Protein AF-A0A3U0H0Z4-F1 (afdb_monomer_lite)

Sequence (137 aa):
MKGHNSGLRTKLEYIYSCCQKDISKQAAYFRFTRVMEVLKNEGWKGYLLTSAKWKALRRESFGARENFIFMNEADVKVSFNSNGRLIRALELRVSGDIKMAESVFENYYLPVRTEFQDGGRYYFYLFPEQESVSGQG

pLDDT: mean 85.37, std 15.36, range [36.62, 97.94]

Secondary structure (DSSP, 8-state):
---THHHHHHHHHHHHHHT-S-GGGS-HHHHHHHHHHHHHHTT-EEEEE-HHHHHHHTT----SSS-EEEEEHHHHHHHB-TTS-B-S-EEEEEES-HHHHHHHHHHTT--EEEEEETTTEEEEEE-PPP-------

Structure (mmCIF, N/CA/C/O backbone):
data_AF-A0A3U0H0Z4-F1
#
_entry.id   AF-A0A3U0H0Z4-F1
#
loop_
_atom_site.group_PDB
_atom_site.id
_atom_site.type_symbol
_atom_site.label_atom_id
_atom_site.label_alt_id
_atom_site.label_comp_id
_atom_site.label_asym_id
_atom_site.label_entity_id
_atom_site.label_seq_id
_atom_site.pdbx_PDB_ins_code
_atom_site.Cartn_x
_atom_site.Cartn_y
_atom_site.Cartn_z
_atom_site.occupancy
_atom_site.B_iso_or_equiv
_atom_site.auth_seq_id
_atom_site.auth_comp_id
_atom_site.auth_asym_id
_atom_site.auth_atom_id
_atom_site.pdbx_PDB_model_num
ATOM 1 N N . MET A 1 1 ? 31.300 -0.687 -3.481 1.00 36.62 1 MET A N 1
ATOM 2 C CA . MET A 1 1 ? 30.888 -1.361 -2.229 1.00 36.62 1 MET A CA 1
ATOM 3 C C . MET A 1 1 ? 29.443 -0.968 -1.927 1.00 36.62 1 MET A C 1
ATOM 5 O O . MET A 1 1 ? 29.194 0.209 -1.720 1.00 36.62 1 MET A O 1
ATOM 9 N N . LYS A 1 2 ? 28.472 -1.889 -2.020 1.00 45.53 2 LYS A N 1
ATOM 10 C CA . LYS A 1 2 ? 27.047 -1.603 -1.749 1.00 45.53 2 LYS A CA 1
ATOM 11 C C . LYS A 1 2 ? 26.746 -2.013 -0.305 1.00 45.53 2 LYS A C 1
ATOM 13 O O . LYS A 1 2 ? 27.005 -3.150 0.069 1.00 45.53 2 LYS A O 1
ATOM 18 N N . GLY A 1 3 ? 26.322 -1.050 0.510 1.00 46.47 3 GLY A N 1
ATOM 19 C CA . GLY A 1 3 ? 26.293 -1.162 1.967 1.00 46.47 3 GLY A CA 1
ATOM 20 C C . GLY A 1 3 ? 25.286 -2.186 2.486 1.00 46.47 3 GLY A C 1
ATOM 21 O O . GLY A 1 3 ? 24.084 -2.007 2.332 1.00 46.47 3 GLY A O 1
ATOM 22 N N . HIS A 1 4 ? 25.785 -3.194 3.200 1.00 53.47 4 HIS A N 1
ATOM 23 C CA . HIS A 1 4 ? 24.994 -4.119 4.023 1.00 53.47 4 HIS A CA 1
ATOM 24 C C . HIS A 1 4 ? 24.266 -3.429 5.200 1.00 53.47 4 HIS A C 1
ATOM 26 O O . HIS A 1 4 ? 23.451 -4.050 5.876 1.00 53.47 4 HIS A O 1
ATOM 32 N N . ASN A 1 5 ? 24.518 -2.136 5.428 1.00 59.47 5 ASN A N 1
ATOM 33 C CA . ASN A 1 5 ? 24.015 -1.390 6.583 1.00 59.47 5 ASN A CA 1
ATOM 34 C C . ASN A 1 5 ? 22.610 -0.797 6.396 1.00 59.47 5 ASN A C 1
ATOM 36 O O . ASN A 1 5 ? 21.968 -0.470 7.391 1.00 59.47 5 ASN A O 1
ATOM 40 N N . SER A 1 6 ? 22.107 -0.653 5.164 1.00 59.12 6 SER A N 1
ATOM 41 C CA . SER A 1 6 ? 20.794 -0.028 4.934 1.00 59.12 6 SER A CA 1
ATOM 42 C C . SER A 1 6 ? 19.647 -0.895 5.454 1.00 59.12 6 SER A C 1
ATOM 44 O O . SER A 1 6 ? 18.794 -0.406 6.183 1.00 59.12 6 SER A O 1
ATOM 46 N N . GLY A 1 7 ? 19.668 -2.201 5.167 1.00 66.19 7 GLY A N 1
ATOM 47 C CA . GLY A 1 7 ? 18.623 -3.124 5.620 1.00 66.19 7 GLY A CA 1
ATOM 48 C C . GLY A 1 7 ? 18.578 -3.299 7.141 1.00 66.19 7 GLY A C 1
ATOM 49 O O . GLY A 1 7 ? 17.496 -3.426 7.711 1.00 66.19 7 GLY A O 1
ATOM 50 N N . LEU A 1 8 ? 19.735 -3.274 7.811 1.00 73.88 8 LEU A N 1
ATOM 51 C CA . LEU A 1 8 ? 19.801 -3.328 9.274 1.00 73.88 8 LEU A CA 1
ATOM 52 C C . LEU A 1 8 ? 19.246 -2.048 9.901 1.00 73.88 8 LEU A C 1
ATOM 54 O O . LEU A 1 8 ? 18.450 -2.122 10.833 1.00 73.88 8 LEU A O 1
ATOM 58 N N . ARG A 1 9 ? 19.625 -0.886 9.359 1.00 75.81 9 ARG A N 1
ATOM 59 C CA . ARG A 1 9 ? 19.122 0.408 9.818 1.00 75.81 9 ARG A CA 1
ATOM 60 C C . ARG A 1 9 ? 17.602 0.487 9.699 1.00 75.81 9 ARG A C 1
ATOM 62 O O . ARG A 1 9 ? 16.951 0.782 10.691 1.00 75.81 9 ARG A O 1
ATOM 69 N N . THR A 1 10 ? 17.037 0.123 8.548 1.00 73.50 10 THR A N 1
ATOM 70 C CA . THR A 1 10 ? 15.579 0.109 8.355 1.00 73.50 10 THR A CA 1
ATOM 71 C C . THR A 1 10 ? 14.877 -0.838 9.331 1.00 73.50 10 THR A C 1
ATOM 73 O O . THR A 1 10 ? 13.832 -0.491 9.868 1.00 73.50 10 THR A O 1
ATOM 76 N N . LYS A 1 11 ? 15.447 -2.018 9.618 1.00 77.56 11 LYS A N 1
ATOM 77 C CA . LYS A 1 11 ? 14.882 -2.946 10.615 1.00 77.56 11 LYS A CA 1
ATOM 78 C C . LYS A 1 11 ? 14.932 -2.388 12.040 1.00 77.56 11 LYS A C 1
ATOM 80 O O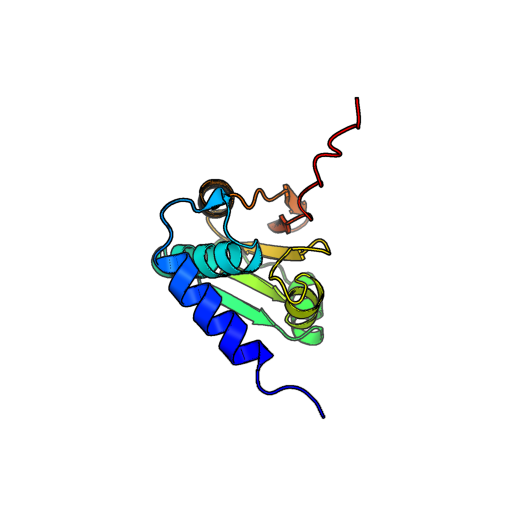 . LYS A 1 11 ? 13.967 -2.547 12.779 1.00 77.56 11 LYS A O 1
ATOM 85 N N . LEU A 1 12 ? 16.033 -1.747 12.431 1.00 78.62 12 LEU A N 1
ATOM 86 C CA . LEU A 1 12 ? 16.164 -1.119 13.750 1.00 78.62 12 LEU A CA 1
ATOM 87 C C . LEU A 1 12 ? 15.203 0.060 13.906 1.00 78.62 12 LEU A C 1
ATOM 89 O O . LEU A 1 12 ? 14.528 0.167 14.925 1.00 78.62 12 LEU A O 1
ATOM 93 N N . GLU A 1 13 ? 15.106 0.905 12.882 1.00 74.12 13 GLU A N 1
ATOM 94 C CA . GLU A 1 13 ? 14.160 2.018 12.843 1.00 74.12 13 GLU A CA 1
ATOM 95 C C . GLU A 1 13 ? 12.708 1.517 12.894 1.00 74.12 13 GLU A C 1
ATOM 97 O O . GLU A 1 13 ? 11.904 2.103 13.612 1.00 74.12 13 GLU A O 1
ATOM 102 N N . TYR A 1 14 ? 12.390 0.391 12.242 1.00 75.06 14 TYR A N 1
ATOM 103 C CA . TYR A 1 14 ? 11.074 -0.246 12.337 1.00 75.06 14 TYR A 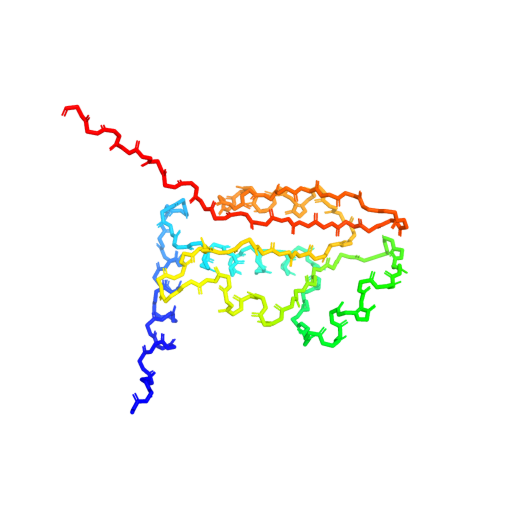CA 1
ATOM 104 C C . TYR A 1 14 ? 10.744 -0.737 13.752 1.00 75.06 14 TYR A C 1
ATOM 106 O O . TYR A 1 14 ? 9.669 -0.466 14.280 1.00 75.06 14 TYR A O 1
ATOM 114 N N . ILE A 1 15 ? 11.672 -1.448 14.400 1.00 77.69 15 ILE A N 1
ATOM 115 C CA . ILE A 1 15 ? 11.473 -1.919 15.780 1.00 77.69 15 ILE A CA 1
ATOM 116 C C . ILE A 1 15 ? 11.301 -0.723 16.721 1.00 77.69 15 ILE A C 1
ATOM 118 O O . ILE A 1 15 ? 10.413 -0.720 17.571 1.00 77.69 15 ILE A O 1
ATOM 122 N N . TYR A 1 16 ? 12.119 0.316 16.546 1.00 73.44 16 TYR A N 1
ATOM 123 C CA . TYR A 1 16 ? 12.008 1.544 17.322 1.00 73.44 16 TYR A CA 1
ATOM 124 C C . TYR A 1 16 ? 10.659 2.242 17.100 1.00 73.44 16 TYR A C 1
ATOM 126 O O . TYR A 1 16 ? 10.034 2.675 18.068 1.00 73.44 16 TYR A O 1
ATOM 134 N N . SER A 1 17 ? 10.173 2.299 15.857 1.00 71.19 17 SER A N 1
ATOM 135 C CA . SER A 1 17 ? 8.877 2.896 15.529 1.00 71.19 17 SER A CA 1
ATOM 136 C C . SER A 1 17 ? 7.714 2.114 16.149 1.00 71.19 17 SER A C 1
ATOM 138 O O . SER A 1 17 ? 6.766 2.718 16.643 1.00 71.19 17 SER A O 1
ATOM 140 N N . CYS A 1 18 ? 7.810 0.785 16.243 1.00 73.62 18 CYS A N 1
ATOM 141 C CA . CYS A 1 18 ? 6.821 -0.031 16.956 1.00 73.62 18 CYS A CA 1
ATOM 142 C C . CYS A 1 18 ? 6.725 0.321 18.453 1.00 73.62 18 CYS A C 1
ATOM 144 O O . CYS A 1 18 ? 5.657 0.185 19.046 1.00 73.62 18 CYS A O 1
ATOM 146 N N . CYS A 1 19 ? 7.819 0.795 19.060 1.00 70.25 19 CYS A N 1
ATOM 147 C CA . CYS A 1 19 ? 7.866 1.237 20.458 1.00 70.25 19 CYS A CA 1
ATOM 148 C C . CYS A 1 19 ? 7.488 2.720 20.645 1.00 70.25 19 CYS A C 1
ATOM 150 O O . CYS A 1 19 ? 7.366 3.191 21.780 1.00 70.25 19 CYS A O 1
ATOM 152 N N . GLN A 1 20 ? 7.333 3.480 19.560 1.00 68.75 20 GLN A N 1
ATOM 153 C CA . GLN A 1 20 ? 7.108 4.921 19.600 1.00 68.75 20 GLN A CA 1
ATOM 154 C C . GLN A 1 20 ? 5.609 5.232 19.712 1.00 68.75 20 GLN A C 1
ATOM 156 O O . GLN A 1 20 ? 4.808 4.770 18.905 1.00 68.75 20 GLN A O 1
ATOM 161 N N . LYS A 1 21 ? 5.221 6.044 20.705 1.00 65.75 21 LYS A N 1
ATOM 162 C CA . LYS A 1 21 ? 3.802 6.346 20.981 1.00 65.75 21 LYS A CA 1
ATOM 163 C C . LYS A 1 21 ? 3.145 7.282 19.959 1.00 65.75 21 LYS A C 1
ATOM 165 O O . LYS A 1 21 ? 1.926 7.274 19.843 1.00 65.75 21 LYS A O 1
ATOM 170 N N . ASP A 1 22 ? 3.928 8.089 19.244 1.00 79.25 22 ASP A N 1
ATOM 171 C CA . ASP A 1 22 ? 3.416 9.068 18.280 1.00 79.25 22 ASP A CA 1
ATOM 172 C C . ASP A 1 22 ? 3.605 8.560 16.846 1.00 79.25 22 ASP A C 1
ATOM 174 O O . ASP A 1 22 ? 4.673 8.708 16.248 1.00 79.25 22 ASP A O 1
ATOM 178 N N . ILE A 1 23 ? 2.558 7.930 16.310 1.00 78.19 23 ILE A N 1
ATOM 179 C CA . ILE A 1 23 ? 2.553 7.349 14.962 1.00 78.19 23 ILE A CA 1
ATOM 180 C C . ILE A 1 23 ? 2.729 8.441 13.900 1.00 78.19 23 ILE A C 1
ATOM 182 O O . ILE A 1 23 ? 3.401 8.197 12.902 1.00 78.19 23 ILE A O 1
ATOM 186 N N . SER A 1 24 ? 2.216 9.656 14.124 1.00 74.62 24 SER A N 1
ATOM 187 C CA . SER A 1 24 ? 2.251 10.746 13.137 1.00 74.62 24 SER A CA 1
ATOM 188 C C . SER A 1 24 ? 3.675 11.173 12.756 1.00 74.62 24 SER A C 1
ATOM 190 O O . SER A 1 24 ? 3.925 11.564 11.618 1.00 74.62 24 SER A O 1
ATOM 192 N N . LYS A 1 25 ? 4.638 11.018 13.674 1.00 77.44 25 LYS A N 1
ATOM 193 C CA . LYS A 1 25 ? 6.049 11.398 13.483 1.00 77.44 25 LYS A CA 1
ATOM 194 C C . LYS A 1 25 ? 6.921 10.300 12.871 1.00 77.44 25 LYS A C 1
ATOM 196 O O . LYS A 1 25 ? 8.093 10.543 12.585 1.00 77.44 25 LYS A O 1
ATOM 201 N N . GLN A 1 26 ? 6.386 9.094 12.688 1.00 83.12 26 GLN A N 1
ATOM 202 C CA . GLN A 1 26 ? 7.130 7.983 12.091 1.00 83.12 26 GLN A CA 1
ATOM 203 C C . GLN A 1 26 ? 7.300 8.188 10.586 1.00 83.12 26 GLN A C 1
ATOM 205 O O . GLN A 1 26 ? 6.442 8.780 9.946 1.00 83.12 26 GLN A O 1
ATOM 210 N N . ALA A 1 27 ? 8.369 7.659 9.990 1.00 89.56 27 ALA A N 1
ATOM 211 C CA . ALA A 1 27 ? 8.532 7.716 8.538 1.00 89.56 27 ALA A CA 1
ATOM 212 C C . ALA A 1 27 ? 7.364 7.016 7.816 1.00 89.56 27 ALA A C 1
ATOM 214 O O . ALA A 1 27 ? 6.893 5.963 8.257 1.00 89.56 27 ALA A O 1
ATOM 215 N N . ALA A 1 28 ? 6.940 7.564 6.672 1.00 92.44 28 ALA A N 1
ATOM 216 C CA . ALA A 1 28 ? 5.811 7.049 5.896 1.00 92.44 28 ALA A CA 1
ATOM 217 C C . ALA A 1 28 ? 5.926 5.544 5.582 1.00 92.44 28 ALA A C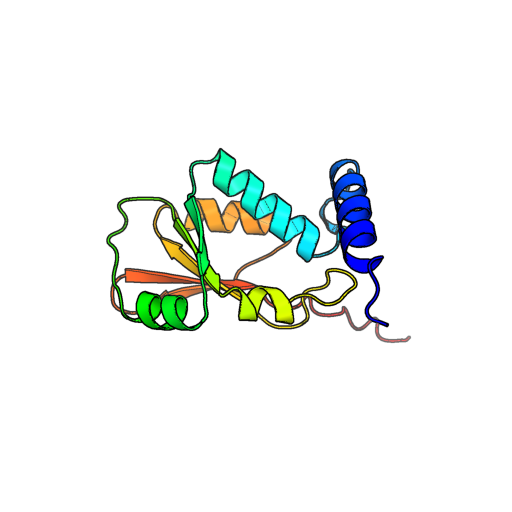 1
ATOM 219 O O . ALA A 1 28 ? 4.931 4.831 5.633 1.00 92.44 28 ALA A O 1
ATOM 220 N N . TYR A 1 29 ? 7.136 5.039 5.325 1.00 92.69 29 TYR A N 1
ATOM 221 C CA . TYR A 1 29 ? 7.408 3.618 5.092 1.00 92.69 29 TYR A CA 1
ATOM 222 C C . TYR A 1 29 ? 7.047 2.722 6.289 1.00 92.69 29 TYR A C 1
ATOM 224 O O . TYR A 1 29 ? 6.494 1.634 6.108 1.00 92.69 29 TYR A O 1
ATOM 232 N N . PHE A 1 30 ? 7.326 3.164 7.519 1.00 90.88 30 PHE A N 1
ATOM 233 C CA . PHE A 1 30 ? 6.993 2.390 8.719 1.00 90.88 30 PHE A CA 1
ATOM 234 C C . PHE A 1 30 ? 5.494 2.391 8.978 1.00 90.88 30 PHE A C 1
ATOM 236 O O . PHE A 1 30 ? 4.921 1.328 9.214 1.00 90.88 30 PHE A O 1
ATOM 243 N N . ARG A 1 31 ? 4.842 3.549 8.827 1.00 93.69 31 ARG A N 1
ATOM 244 C CA . ARG A 1 31 ? 3.378 3.641 8.897 1.00 93.69 31 ARG A CA 1
ATOM 245 C C . ARG A 1 31 ? 2.723 2.775 7.821 1.00 93.69 31 ARG A C 1
ATOM 247 O O . ARG A 1 31 ? 1.775 2.061 8.112 1.00 93.69 31 ARG A O 1
ATOM 254 N N . PHE A 1 32 ? 3.286 2.743 6.613 1.00 95.69 32 PHE A N 1
ATOM 255 C CA . PHE A 1 32 ? 2.798 1.916 5.508 1.00 95.69 32 PHE A CA 1
ATOM 256 C C . PHE A 1 32 ? 2.922 0.425 5.822 1.00 95.69 32 PHE A C 1
ATOM 258 O O . PHE A 1 32 ? 1.973 -0.332 5.641 1.00 95.69 32 PHE A O 1
ATOM 265 N N . THR A 1 33 ? 4.070 0.004 6.358 1.00 93.75 33 THR A N 1
ATOM 266 C CA . THR A 1 33 ? 4.278 -1.380 6.809 1.00 93.75 33 THR A CA 1
ATOM 267 C C . THR A 1 33 ? 3.271 -1.753 7.897 1.00 93.75 33 THR A C 1
ATOM 269 O O . THR A 1 33 ? 2.667 -2.821 7.835 1.00 93.75 33 THR A O 1
ATOM 272 N N . ARG A 1 34 ? 3.012 -0.839 8.838 1.00 92.69 34 ARG A N 1
ATOM 273 C CA . ARG A 1 34 ? 2.036 -1.040 9.908 1.00 92.69 34 ARG A CA 1
ATOM 274 C C . ARG A 1 34 ? 0.602 -1.151 9.390 1.00 92.69 34 ARG A C 1
ATOM 276 O O . ARG A 1 34 ? -0.123 -2.035 9.831 1.00 92.69 34 ARG A O 1
ATOM 283 N N . VAL A 1 35 ? 0.210 -0.319 8.424 1.00 96.44 35 VAL A N 1
ATOM 284 C CA . VAL A 1 35 ? -1.084 -0.440 7.731 1.00 96.44 35 VAL A CA 1
ATOM 285 C C . VAL A 1 35 ? -1.232 -1.828 7.110 1.00 96.44 35 VAL A C 1
ATOM 287 O O . VAL A 1 35 ? -2.260 -2.469 7.300 1.00 96.44 35 VAL A O 1
ATOM 290 N N . MET A 1 36 ? -0.197 -2.339 6.434 1.00 97.00 36 MET A N 1
ATOM 291 C CA . MET A 1 36 ? -0.242 -3.681 5.840 1.00 97.00 36 MET A CA 1
ATOM 292 C C . MET A 1 36 ? -0.395 -4.788 6.890 1.00 97.00 36 MET A C 1
ATOM 294 O O . MET A 1 36 ? -1.116 -5.756 6.650 1.00 97.00 36 MET A O 1
ATOM 298 N N . GLU A 1 37 ? 0.241 -4.655 8.057 1.00 95.25 37 GLU A N 1
ATOM 299 C CA . GLU A 1 37 ? 0.052 -5.585 9.179 1.00 95.25 37 GLU A CA 1
ATOM 300 C C . GLU A 1 37 ? -1.375 -5.547 9.733 1.00 95.25 37 GLU A C 1
ATOM 302 O O . GLU A 1 37 ? -1.964 -6.598 9.977 1.00 95.25 37 GLU A O 1
ATOM 307 N N . VAL A 1 38 ? -1.939 -4.352 9.915 1.00 96.38 38 VAL A N 1
ATOM 308 C CA . VAL A 1 38 ? -3.305 -4.180 10.426 1.00 96.38 38 VAL A CA 1
ATOM 309 C C . VAL A 1 38 ? -4.313 -4.757 9.447 1.00 96.38 38 VAL A C 1
ATOM 311 O O . VAL A 1 38 ? -5.114 -5.595 9.840 1.00 96.38 38 VAL A O 1
ATOM 314 N N . LEU A 1 39 ? -4.216 -4.405 8.163 1.00 97.56 39 LEU A N 1
ATOM 315 C CA . LEU A 1 39 ? -5.077 -4.968 7.123 1.00 97.56 39 LEU A CA 1
ATOM 316 C C . LEU A 1 39 ? -4.998 -6.498 7.109 1.00 97.56 39 LEU A C 1
ATOM 318 O O . LEU A 1 39 ? -6.026 -7.167 7.049 1.00 97.56 39 LEU A O 1
ATOM 322 N N . LYS A 1 40 ? -3.791 -7.066 7.220 1.00 96.62 40 LYS A N 1
ATOM 323 C CA . LYS A 1 40 ? -3.607 -8.519 7.309 1.00 96.62 40 LYS A CA 1
ATOM 324 C C . LYS A 1 40 ? -4.333 -9.125 8.517 1.00 96.62 40 LYS A C 1
ATOM 326 O O . LYS A 1 40 ? -4.944 -10.182 8.373 1.00 96.62 40 LYS A O 1
ATOM 331 N N . ASN A 1 41 ? -4.276 -8.480 9.682 1.00 96.69 41 ASN A N 1
ATOM 332 C CA . ASN A 1 41 ? -4.982 -8.932 10.886 1.00 96.69 41 ASN A CA 1
ATOM 333 C C . ASN A 1 41 ? -6.511 -8.811 10.747 1.00 96.69 41 ASN A C 1
ATOM 335 O O . ASN A 1 41 ? -7.227 -9.661 11.263 1.00 96.69 41 ASN A O 1
ATOM 339 N N . GLU A 1 42 ? -6.991 -7.838 9.969 1.00 95.88 42 GLU A N 1
ATOM 340 C CA . GLU A 1 42 ? -8.397 -7.675 9.562 1.00 95.88 42 GLU A CA 1
ATOM 341 C C . GLU A 1 42 ? -8.802 -8.595 8.384 1.00 95.88 42 GLU A C 1
ATOM 343 O O . GLU A 1 42 ? -9.832 -8.405 7.735 1.00 95.88 42 GLU A O 1
ATOM 348 N N . GLY A 1 43 ? -7.978 -9.596 8.055 1.00 95.75 43 GLY A N 1
ATOM 349 C CA . GLY A 1 43 ? -8.284 -10.610 7.044 1.00 95.75 43 GLY A CA 1
ATOM 350 C C . GLY A 1 43 ? -7.997 -10.208 5.593 1.00 95.75 43 GLY A C 1
ATOM 351 O O . GLY A 1 43 ? -8.363 -10.950 4.679 1.00 95.75 43 GLY A O 1
ATOM 352 N N . TRP A 1 44 ? -7.327 -9.078 5.343 1.00 97.06 44 TRP A N 1
ATOM 353 C CA . TRP A 1 44 ? -6.900 -8.708 3.991 1.00 97.06 44 TRP A CA 1
ATOM 354 C C . TRP A 1 44 ? -5.727 -9.557 3.517 1.00 97.06 44 TRP A C 1
ATOM 356 O O . TRP A 1 44 ? -4.754 -9.803 4.234 1.00 97.06 44 TRP A O 1
ATOM 366 N N . LYS A 1 45 ? -5.768 -9.932 2.239 1.00 95.94 45 LYS A N 1
ATOM 367 C CA . LYS A 1 45 ? -4.659 -10.608 1.564 1.00 95.94 45 LYS A CA 1
ATOM 368 C C . LYS A 1 45 ? -3.858 -9.583 0.754 1.00 95.94 45 LYS A C 1
ATOM 370 O O . LYS A 1 45 ? -4.361 -9.001 -0.208 1.00 95.94 45 LYS A O 1
ATOM 375 N N . GLY A 1 46 ? -2.608 -9.360 1.160 1.00 95.19 46 GLY A N 1
ATOM 376 C CA . GLY A 1 46 ? -1.673 -8.453 0.492 1.00 95.19 46 GLY A CA 1
ATOM 377 C C . GLY A 1 46 ? -0.766 -9.165 -0.512 1.00 95.19 46 GLY A C 1
ATOM 378 O O . GLY A 1 46 ? -0.179 -10.197 -0.190 1.00 95.19 46 GLY A O 1
ATOM 379 N N . TYR A 1 47 ? -0.602 -8.593 -1.708 1.00 95.88 47 TYR A N 1
ATOM 380 C CA . TYR A 1 47 ? 0.245 -9.147 -2.767 1.00 95.88 47 TYR A CA 1
ATOM 381 C C . TYR A 1 47 ? 1.203 -8.106 -3.341 1.00 95.88 47 TYR A C 1
ATOM 383 O O . TYR A 1 47 ? 0.788 -7.083 -3.889 1.00 95.88 47 TYR A O 1
ATOM 391 N N . LEU A 1 48 ? 2.496 -8.425 -3.289 1.00 96.75 48 LEU A N 1
ATOM 392 C CA . LEU A 1 48 ? 3.545 -7.690 -3.985 1.00 96.75 48 LEU A CA 1
ATOM 393 C C . LEU A 1 48 ? 3.824 -8.375 -5.328 1.00 96.75 48 LEU A C 1
ATOM 395 O O . LEU A 1 48 ? 4.206 -9.544 -5.378 1.00 96.75 48 LEU A O 1
ATOM 399 N N . LEU A 1 49 ? 3.566 -7.667 -6.424 1.00 97.25 49 LEU A N 1
ATOM 400 C CA . LEU A 1 49 ? 3.601 -8.197 -7.781 1.00 97.25 49 LEU A CA 1
ATOM 401 C C . LEU A 1 49 ? 4.780 -7.631 -8.567 1.00 97.25 49 LEU A C 1
ATOM 403 O O . LEU A 1 49 ? 5.140 -6.466 -8.429 1.00 97.25 49 LEU A O 1
ATOM 407 N N . THR A 1 50 ? 5.313 -8.434 -9.485 1.00 97.75 50 THR A N 1
ATOM 408 C CA . THR A 1 50 ? 6.228 -7.927 -10.512 1.00 97.75 50 THR A CA 1
ATOM 409 C C . THR A 1 50 ? 5.486 -6.982 -11.461 1.00 97.75 50 THR A C 1
ATOM 411 O O . THR A 1 50 ? 4.282 -7.143 -11.685 1.00 97.75 50 THR A O 1
ATOM 414 N N . SER A 1 51 ? 6.197 -6.058 -12.114 1.00 96.31 51 SER A N 1
ATOM 415 C CA . SER A 1 51 ? 5.594 -5.114 -13.071 1.00 96.31 51 SER A CA 1
ATOM 416 C C . SER A 1 51 ? 4.788 -5.807 -14.181 1.00 96.31 51 SER A C 1
ATOM 418 O O . SER A 1 51 ? 3.767 -5.286 -14.632 1.00 96.31 51 SER A O 1
ATOM 420 N N . ALA A 1 52 ? 5.208 -7.006 -14.605 1.00 96.06 52 ALA A N 1
ATOM 421 C CA . ALA A 1 52 ? 4.489 -7.809 -15.593 1.00 96.06 52 ALA A CA 1
ATOM 422 C C . ALA A 1 52 ? 3.133 -8.307 -15.060 1.00 96.06 52 ALA A C 1
ATOM 424 O O . ALA A 1 52 ? 2.109 -8.115 -15.719 1.00 96.06 52 ALA A O 1
ATOM 425 N N . LYS A 1 53 ? 3.110 -8.882 -13.847 1.00 96.25 53 LYS A N 1
ATOM 426 C CA . LYS A 1 53 ? 1.874 -9.331 -13.184 1.00 96.25 53 LYS A CA 1
ATOM 427 C C . LYS A 1 53 ? 0.958 -8.157 -12.854 1.00 96.25 53 LYS A C 1
ATOM 429 O O . LYS A 1 53 ? -0.240 -8.252 -13.073 1.00 96.25 53 LYS A O 1
ATOM 434 N N . TRP A 1 54 ? 1.514 -7.029 -12.423 1.00 96.06 54 TRP A N 1
ATOM 435 C CA . TRP A 1 54 ? 0.763 -5.794 -12.200 1.00 96.06 54 TRP A CA 1
ATOM 436 C C . TRP A 1 54 ? 0.080 -5.291 -13.479 1.00 96.06 54 TRP A C 1
ATOM 438 O O . TRP A 1 54 ? -1.110 -4.973 -13.486 1.00 96.06 54 TRP A O 1
ATOM 448 N N . LYS A 1 55 ? 0.803 -5.279 -14.608 1.00 94.44 55 LYS A N 1
ATOM 449 C CA . LYS A 1 55 ? 0.232 -4.916 -15.911 1.00 94.44 55 LYS A CA 1
ATOM 450 C C . LYS A 1 55 ? -0.885 -5.875 -16.326 1.00 94.44 55 LYS A C 1
ATOM 452 O O . LYS A 1 55 ? -1.831 -5.419 -16.963 1.00 94.44 55 LYS A O 1
ATOM 457 N N . ALA A 1 56 ? -0.774 -7.170 -16.028 1.00 93.38 56 ALA A N 1
ATOM 458 C CA . ALA A 1 56 ? -1.843 -8.143 -16.267 1.00 93.38 56 ALA A CA 1
ATOM 459 C C . ALA A 1 56 ? -3.061 -7.871 -15.384 1.00 93.38 56 ALA A C 1
ATOM 461 O O . ALA A 1 56 ? -4.135 -7.613 -15.926 1.00 93.38 56 ALA A O 1
ATOM 462 N N . LEU A 1 57 ? -2.836 -7.756 -14.072 1.00 91.50 57 LEU A N 1
ATOM 463 C CA . LEU A 1 57 ? -3.848 -7.442 -13.073 1.00 91.50 57 LEU A CA 1
ATOM 464 C C . LEU A 1 57 ? -4.696 -6.250 -13.514 1.00 91.50 57 LEU A C 1
ATOM 466 O O . LEU A 1 57 ? -5.911 -6.359 -13.525 1.00 91.50 57 LEU A O 1
ATOM 470 N N . ARG A 1 58 ? -4.088 -5.137 -13.957 1.00 88.44 58 ARG A N 1
ATOM 471 C CA . ARG A 1 58 ? -4.812 -3.920 -14.390 1.00 88.44 58 ARG A CA 1
ATOM 472 C C . ARG A 1 58 ? -5.883 -4.147 -15.468 1.00 88.44 58 ARG A C 1
ATOM 474 O O . ARG A 1 58 ? -6.802 -3.337 -15.556 1.00 88.44 58 ARG A O 1
ATOM 481 N N . ARG A 1 59 ? -5.801 -5.223 -16.257 1.00 88.00 59 ARG A N 1
ATOM 482 C CA . ARG A 1 59 ? -6.824 -5.600 -17.251 1.00 88.00 59 ARG A CA 1
ATOM 483 C C . ARG A 1 59 ? -7.914 -6.519 -16.699 1.00 88.00 59 ARG A C 1
ATOM 485 O O . ARG A 1 59 ? -8.957 -6.646 -17.325 1.00 88.00 59 ARG A O 1
ATOM 492 N N . GLU A 1 60 ? -7.677 -7.158 -15.564 1.00 85.88 60 GLU A N 1
ATOM 493 C CA . GLU A 1 60 ? -8.610 -8.096 -14.946 1.00 85.88 60 GLU A CA 1
ATOM 494 C C . GLU A 1 60 ? -9.653 -7.351 -14.111 1.00 85.88 60 GLU A C 1
ATOM 496 O O . GLU A 1 60 ? -9.340 -6.366 -13.437 1.00 85.88 60 GLU A O 1
ATOM 501 N N . SER A 1 61 ? -10.888 -7.845 -14.117 1.00 77.38 61 SER A N 1
ATOM 502 C CA . SER A 1 61 ? -11.957 -7.449 -13.199 1.00 77.38 61 SER A CA 1
ATOM 503 C C . SER A 1 61 ? -12.214 -8.604 -12.236 1.00 77.38 61 SER A C 1
ATOM 505 O O . SER A 1 61 ? -12.599 -9.690 -12.668 1.00 77.38 61 SER A O 1
ATOM 507 N N . PHE A 1 62 ? -12.023 -8.377 -10.939 1.00 71.38 62 PHE A N 1
ATOM 508 C CA . PHE A 1 62 ? -12.424 -9.335 -9.911 1.00 71.38 62 PHE A CA 1
ATOM 509 C C . PHE A 1 62 ? -13.693 -8.806 -9.253 1.00 71.38 62 PHE A C 1
ATOM 511 O O . PHE A 1 62 ? -13.777 -7.616 -8.956 1.00 71.38 62 PHE A O 1
ATOM 518 N N . GLY A 1 63 ? -14.683 -9.672 -9.043 1.00 61.69 63 GLY A N 1
ATOM 519 C CA . GLY A 1 63 ? -15.837 -9.324 -8.216 1.00 61.69 63 GLY A CA 1
ATOM 520 C C . GLY A 1 63 ? -15.419 -9.137 -6.754 1.00 61.69 63 GLY A C 1
ATOM 521 O O . GLY A 1 63 ? -14.437 -9.738 -6.318 1.00 61.69 63 GLY A O 1
ATOM 522 N N . ALA A 1 64 ? -16.185 -8.345 -5.999 1.00 62.53 64 ALA A N 1
ATOM 523 C CA . ALA A 1 64 ? -15.944 -7.968 -4.599 1.00 62.53 64 ALA A CA 1
ATOM 524 C C . ALA A 1 64 ? -16.093 -9.129 -3.584 1.00 62.53 64 ALA A C 1
ATOM 526 O O . ALA A 1 64 ? -16.722 -8.979 -2.543 1.00 62.53 64 ALA A O 1
ATOM 527 N N . ARG A 1 65 ? -15.576 -10.322 -3.898 1.00 71.50 65 ARG A N 1
ATOM 528 C CA . ARG A 1 65 ? -15.767 -11.529 -3.082 1.00 71.50 65 ARG A CA 1
ATOM 529 C C . ARG A 1 65 ? -14.812 -11.626 -1.896 1.00 71.50 65 ARG A C 1
ATOM 531 O O . ARG A 1 65 ? -15.166 -12.272 -0.921 1.00 71.50 65 ARG A O 1
ATOM 538 N N . GLU A 1 66 ? -13.634 -11.010 -1.970 1.00 88.38 66 GLU A N 1
ATOM 539 C CA . GLU A 1 66 ? -12.638 -11.041 -0.894 1.00 88.38 66 GLU A CA 1
ATOM 540 C C . GLU A 1 66 ? -11.866 -9.711 -0.791 1.00 88.38 66 GLU A C 1
ATOM 542 O O . GLU A 1 66 ? -11.778 -8.946 -1.761 1.00 88.38 66 GLU A O 1
ATOM 547 N N . ASN A 1 67 ? -11.298 -9.477 0.397 1.00 94.69 67 ASN A N 1
ATOM 548 C CA . ASN A 1 67 ? -10.489 -8.313 0.748 1.00 94.69 67 ASN A CA 1
ATOM 549 C C . ASN A 1 67 ? -9.043 -8.481 0.257 1.00 94.69 67 ASN A C 1
ATOM 551 O O . ASN A 1 67 ? -8.279 -9.302 0.778 1.00 94.69 67 ASN A O 1
ATOM 555 N N . PHE A 1 68 ? -8.658 -7.689 -0.740 1.00 95.00 68 PHE A N 1
ATOM 556 C CA . PHE A 1 68 ? -7.353 -7.764 -1.389 1.00 95.00 68 PHE A CA 1
ATOM 557 C C . PHE A 1 68 ? -6.690 -6.407 -1.527 1.00 95.00 68 PHE A C 1
ATOM 559 O O . PHE A 1 68 ? -7.334 -5.440 -1.930 1.00 95.00 68 PHE A O 1
ATOM 566 N N . ILE A 1 69 ? -5.374 -6.375 -1.324 1.00 96.12 69 ILE A N 1
ATOM 567 C C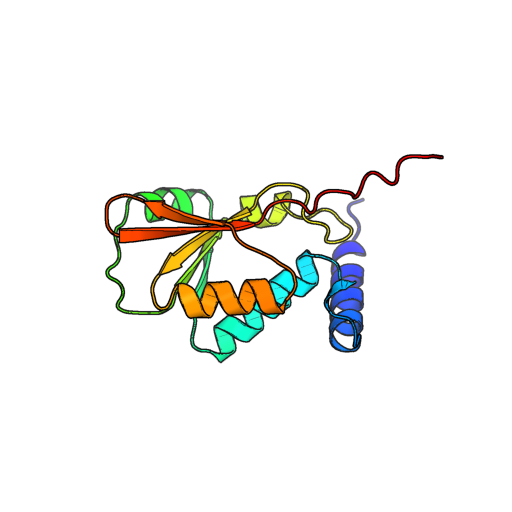A . ILE A 1 69 ? -4.537 -5.225 -1.662 1.00 96.12 69 ILE A CA 1
ATOM 568 C C . ILE A 1 69 ? -3.337 -5.670 -2.498 1.00 96.12 69 ILE A C 1
ATOM 570 O O . ILE A 1 69 ? -2.564 -6.546 -2.109 1.00 96.12 69 ILE A O 1
ATOM 574 N N . PHE A 1 70 ? -3.192 -5.085 -3.681 1.00 96.38 70 PHE A N 1
ATOM 575 C CA . PHE A 1 70 ? -2.140 -5.409 -4.637 1.00 96.38 70 PHE A CA 1
ATOM 576 C C . PHE A 1 70 ? -1.220 -4.214 -4.841 1.00 96.38 70 PHE A C 1
ATOM 578 O O . PHE A 1 70 ? -1.666 -3.066 -4.890 1.00 96.38 70 PHE A O 1
ATOM 585 N N . MET A 1 71 ? 0.061 -4.510 -5.032 1.00 97.00 71 MET A N 1
ATOM 586 C CA . MET A 1 71 ? 1.127 -3.523 -5.160 1.00 97.00 71 MET A CA 1
ATOM 587 C C . MET A 1 71 ? 2.118 -3.952 -6.232 1.00 97.00 71 MET A C 1
ATOM 589 O O . MET A 1 71 ? 2.390 -5.142 -6.383 1.00 97.00 71 MET A O 1
ATOM 593 N N . ASN A 1 72 ? 2.713 -2.995 -6.936 1.00 97.94 72 ASN A N 1
ATOM 594 C CA . ASN A 1 72 ? 3.856 -3.260 -7.802 1.00 97.94 72 ASN A CA 1
ATOM 595 C C . ASN A 1 72 ? 5.163 -3.121 -7.007 1.00 97.94 72 ASN A C 1
ATOM 597 O O . ASN A 1 72 ? 5.456 -2.056 -6.467 1.00 97.94 72 ASN A O 1
ATOM 601 N N . GLU A 1 73 ? 5.968 -4.181 -6.965 1.00 96.62 73 GLU A N 1
ATOM 602 C CA . GLU A 1 73 ? 7.262 -4.222 -6.274 1.00 96.62 73 GLU A CA 1
ATOM 603 C C . GLU A 1 73 ? 8.196 -3.090 -6.708 1.00 96.62 73 GLU A C 1
ATOM 605 O O . GLU A 1 73 ? 8.834 -2.443 -5.874 1.00 96.62 73 GLU A O 1
ATOM 610 N N . ALA A 1 74 ? 8.258 -2.834 -8.018 1.00 96.31 74 ALA A N 1
ATOM 611 C CA . ALA A 1 74 ? 9.119 -1.797 -8.565 1.00 96.31 74 ALA A CA 1
ATOM 612 C C . ALA A 1 74 ? 8.689 -0.408 -8.082 1.00 96.31 74 ALA A C 1
ATOM 614 O O . ALA A 1 74 ? 9.550 0.394 -7.725 1.00 96.31 74 ALA A O 1
ATOM 615 N N . ASP A 1 75 ? 7.378 -0.159 -8.016 1.00 96.75 75 ASP A N 1
ATOM 616 C CA . ASP A 1 75 ? 6.823 1.129 -7.601 1.00 96.75 75 ASP A CA 1
ATOM 617 C C . ASP A 1 75 ? 7.045 1.344 -6.099 1.00 96.75 75 ASP A C 1
ATOM 619 O O . ASP A 1 75 ? 7.605 2.366 -5.714 1.00 96.75 75 ASP A O 1
ATOM 623 N N . VAL A 1 76 ? 6.763 0.341 -5.256 1.00 95.56 76 VAL A N 1
ATOM 624 C CA . VAL A 1 76 ? 7.052 0.403 -3.808 1.00 95.56 76 VAL A CA 1
ATOM 625 C C . VAL A 1 76 ? 8.524 0.743 -3.556 1.00 95.56 76 VAL A C 1
ATOM 627 O O . VAL A 1 76 ? 8.832 1.602 -2.730 1.00 95.56 76 VAL A O 1
ATOM 630 N N . LYS A 1 77 ? 9.449 0.121 -4.297 1.00 93.25 77 LYS A N 1
ATOM 631 C CA . LYS A 1 77 ? 10.892 0.331 -4.122 1.00 93.25 77 LYS A CA 1
ATOM 632 C C . LYS A 1 77 ? 11.357 1.748 -4.467 1.00 93.25 77 LYS A C 1
ATOM 634 O O . LYS A 1 77 ? 12.330 2.211 -3.878 1.00 93.25 77 LYS A O 1
ATOM 639 N N . VAL A 1 78 ? 10.718 2.415 -5.430 1.00 94.75 78 VAL A N 1
ATOM 640 C CA . VAL A 1 78 ? 11.097 3.777 -5.855 1.00 94.75 78 VAL A CA 1
ATOM 641 C C . VAL A 1 78 ? 10.253 4.869 -5.199 1.00 94.75 78 VAL A C 1
ATOM 643 O O . VAL A 1 78 ? 10.612 6.044 -5.282 1.00 94.75 78 VAL A O 1
ATOM 646 N N . SER A 1 79 ? 9.140 4.501 -4.561 1.00 95.94 79 SER A N 1
ATOM 647 C CA . SER A 1 79 ? 8.255 5.434 -3.869 1.00 95.94 79 SER A CA 1
ATOM 648 C C . SER A 1 79 ? 8.817 5.920 -2.541 1.00 95.94 79 SER A C 1
ATOM 650 O O . SER A 1 79 ? 8.580 7.072 -2.187 1.00 95.94 79 SER A O 1
ATOM 652 N N . PHE A 1 80 ? 9.603 5.105 -1.836 1.00 93.31 80 PHE A N 1
ATOM 653 C CA . PHE A 1 80 ? 10.226 5.490 -0.569 1.00 93.31 80 PHE A CA 1
ATOM 654 C C . PHE A 1 80 ? 11.721 5.770 -0.735 1.00 93.31 80 PHE A C 1
ATOM 656 O O . PHE A 1 80 ? 12.442 5.015 -1.387 1.00 93.31 80 PHE A O 1
ATOM 663 N N . ASN A 1 81 ? 12.205 6.849 -0.121 1.00 91.38 81 ASN A N 1
ATOM 664 C CA . ASN A 1 81 ? 13.638 7.128 -0.054 1.00 91.38 81 ASN A CA 1
ATOM 665 C C . ASN A 1 81 ? 14.320 6.349 1.089 1.00 91.38 81 ASN A C 1
ATOM 667 O O . ASN A 1 81 ? 13.676 5.636 1.857 1.00 91.38 81 ASN A O 1
ATOM 671 N N . SER A 1 82 ? 15.638 6.513 1.238 1.00 87.12 82 SER A N 1
ATOM 672 C CA . SER A 1 82 ? 16.425 5.837 2.283 1.00 87.12 82 SER A CA 1
ATOM 673 C C . SER A 1 82 ? 16.013 6.177 3.717 1.00 87.12 82 SER A C 1
ATOM 675 O O . SER A 1 82 ? 16.345 5.422 4.622 1.00 87.12 82 SER A O 1
ATOM 677 N N . ASN A 1 83 ? 15.310 7.294 3.921 1.00 85.69 83 ASN A N 1
ATOM 678 C CA . ASN A 1 83 ? 14.807 7.733 5.224 1.00 85.69 83 ASN A CA 1
ATOM 679 C C . ASN A 1 83 ? 13.349 7.291 5.446 1.00 85.69 83 ASN A C 1
ATOM 681 O O . ASN A 1 83 ? 12.702 7.745 6.384 1.00 85.69 83 ASN A O 1
ATOM 685 N N . GLY A 1 84 ? 12.796 6.467 4.548 1.00 87.31 84 GLY A N 1
ATOM 686 C CA . GLY A 1 84 ? 11.421 5.987 4.625 1.00 87.31 84 GLY A CA 1
ATOM 687 C C . GLY A 1 84 ? 10.363 7.040 4.288 1.00 87.31 84 GLY A C 1
ATOM 688 O O . GLY A 1 84 ? 9.181 6.801 4.523 1.00 87.31 84 GLY A O 1
ATOM 689 N N . ARG A 1 85 ? 10.742 8.199 3.736 1.00 91.81 85 ARG A N 1
ATOM 690 C CA . ARG A 1 85 ? 9.779 9.206 3.271 1.00 91.81 85 ARG A CA 1
ATOM 691 C C . ARG A 1 85 ? 9.229 8.811 1.907 1.00 91.81 85 ARG A C 1
ATOM 693 O O . ARG A 1 85 ? 9.991 8.411 1.026 1.00 91.81 85 ARG A O 1
ATOM 700 N N . LEU A 1 86 ? 7.921 8.978 1.730 1.00 93.88 86 LEU A N 1
ATOM 701 C CA . LEU A 1 86 ? 7.251 8.826 0.444 1.00 93.88 86 LEU A CA 1
ATOM 702 C C . LEU A 1 86 ? 7.605 10.022 -0.454 1.00 93.88 86 LEU A C 1
ATOM 704 O O . LEU A 1 86 ? 7.259 11.157 -0.141 1.00 93.88 86 LEU A O 1
ATOM 708 N N . ILE A 1 87 ? 8.326 9.773 -1.545 1.00 94.81 87 ILE A N 1
ATOM 709 C CA . ILE A 1 87 ? 8.829 10.793 -2.485 1.00 94.81 87 ILE A CA 1
ATOM 710 C C . ILE A 1 87 ? 8.180 10.711 -3.869 1.00 94.81 87 ILE A C 1
ATOM 712 O O . ILE A 1 87 ? 8.328 11.619 -4.683 1.00 94.81 87 ILE A O 1
ATOM 716 N N . ARG A 1 88 ? 7.452 9.629 -4.150 1.00 94.62 88 ARG A N 1
ATOM 717 C CA . ARG A 1 88 ? 6.669 9.447 -5.373 1.00 94.62 88 ARG A CA 1
ATOM 718 C C . ARG A 1 88 ? 5.342 8.806 -5.013 1.00 94.62 88 ARG A C 1
ATOM 720 O O . ARG A 1 88 ? 5.311 7.918 -4.164 1.00 94.62 88 ARG A O 1
ATOM 727 N N . ALA A 1 89 ? 4.278 9.240 -5.685 1.00 95.19 89 ALA A N 1
ATOM 728 C CA . ALA A 1 89 ? 2.958 8.669 -5.483 1.00 95.19 89 ALA A CA 1
ATOM 729 C C . ALA A 1 89 ? 2.981 7.143 -5.666 1.00 95.19 89 ALA A C 1
ATOM 731 O O . ALA A 1 89 ? 3.641 6.636 -6.577 1.00 95.19 89 ALA A O 1
ATOM 732 N N . LEU A 1 90 ? 2.291 6.428 -4.784 1.00 97.44 90 LEU A N 1
ATOM 733 C CA . LEU A 1 90 ? 2.203 4.974 -4.810 1.00 97.44 90 LEU A CA 1
ATOM 734 C C . LEU A 1 90 ? 0.764 4.563 -5.122 1.00 97.44 90 LEU A C 1
ATOM 736 O O . LEU A 1 90 ? -0.154 4.887 -4.371 1.00 97.44 90 LEU A O 1
ATOM 740 N N . GLU A 1 91 ? 0.598 3.857 -6.238 1.00 97.19 91 GLU A N 1
ATOM 741 C CA . GLU A 1 91 ? -0.670 3.265 -6.670 1.00 97.19 91 GLU A CA 1
ATOM 742 C C . GLU A 1 91 ? -0.828 1.880 -6.035 1.00 97.19 91 GLU A C 1
ATOM 744 O O . GLU A 1 91 ? 0.044 1.016 -6.164 1.00 97.19 91 GLU A O 1
ATOM 749 N N . LEU A 1 92 ? -1.964 1.660 -5.379 1.00 97.12 92 LEU A N 1
ATOM 750 C CA . LEU A 1 92 ? -2.391 0.370 -4.852 1.00 97.12 92 LEU A CA 1
ATOM 751 C C . LEU A 1 92 ? -3.723 0.009 -5.496 1.00 97.12 92 LEU A C 1
ATOM 753 O O . LEU A 1 92 ? -4.580 0.870 -5.684 1.00 97.12 92 LEU A O 1
ATOM 757 N N . ARG A 1 93 ? -3.928 -1.271 -5.789 1.00 94.94 93 ARG A N 1
ATOM 758 C CA . ARG A 1 93 ? -5.230 -1.761 -6.239 1.00 94.94 93 ARG A CA 1
ATOM 759 C C . ARG A 1 93 ? -5.902 -2.506 -5.102 1.00 94.94 93 ARG A C 1
ATOM 761 O O . ARG A 1 93 ? -5.287 -3.393 -4.516 1.00 94.94 93 ARG A O 1
ATOM 768 N N . VAL A 1 94 ? -7.162 -2.181 -4.843 1.00 94.62 94 VAL A N 1
ATOM 769 C CA . VAL A 1 94 ? -7.938 -2.735 -3.732 1.00 94.62 94 VAL A CA 1
ATOM 770 C C . VAL A 1 94 ? -9.250 -3.357 -4.212 1.00 94.62 94 VAL A C 1
ATOM 772 O O . VAL A 1 94 ? -9.806 -2.983 -5.245 1.00 94.62 94 VAL A O 1
ATOM 775 N N . SER A 1 95 ? -9.721 -4.361 -3.479 1.00 92.81 95 SER A N 1
ATOM 776 C CA . SER A 1 95 ? -11.011 -5.033 -3.677 1.00 92.81 95 SER A CA 1
ATOM 777 C C . SER A 1 95 ? -11.549 -5.473 -2.320 1.00 92.81 95 SER A C 1
ATOM 779 O O . SER A 1 95 ? -10.753 -5.867 -1.473 1.00 92.81 95 SER A O 1
ATOM 781 N N . GLY A 1 96 ? -12.872 -5.446 -2.138 1.00 92.81 96 GLY A N 1
ATOM 782 C CA . GLY A 1 96 ? -13.536 -5.808 -0.883 1.00 92.81 96 GLY A CA 1
ATOM 783 C C . GLY A 1 96 ? -14.097 -4.589 -0.149 1.00 92.81 96 GLY A C 1
ATOM 784 O O . GLY A 1 96 ? -14.680 -3.710 -0.785 1.00 92.81 96 GLY A O 1
ATOM 785 N N . ASP A 1 97 ? -13.932 -4.529 1.173 1.00 94.56 97 ASP A N 1
ATOM 786 C CA . ASP A 1 97 ? -14.411 -3.416 2.007 1.00 94.56 97 ASP A CA 1
ATOM 787 C C . ASP A 1 97 ? -13.514 -2.171 1.887 1.00 94.56 97 ASP A C 1
ATOM 789 O O . ASP A 1 97 ? -12.630 -1.903 2.703 1.00 94.56 97 ASP A O 1
ATOM 793 N N . ILE A 1 98 ? -13.741 -1.397 0.825 1.00 94.31 98 ILE A N 1
ATOM 794 C CA . ILE A 1 98 ? -12.925 -0.224 0.486 1.00 94.31 98 ILE A CA 1
ATOM 795 C C . ILE A 1 98 ? -12.916 0.813 1.614 1.00 94.31 98 ILE A C 1
ATOM 797 O O . ILE A 1 98 ? -11.862 1.370 1.913 1.00 94.31 98 ILE A O 1
ATOM 801 N N . LYS A 1 99 ? -14.060 1.037 2.272 1.00 95.31 99 LYS A N 1
ATOM 802 C CA . LYS A 1 99 ? -14.176 2.035 3.344 1.00 95.31 99 LYS A CA 1
ATOM 803 C C . LYS A 1 99 ? -13.374 1.632 4.572 1.0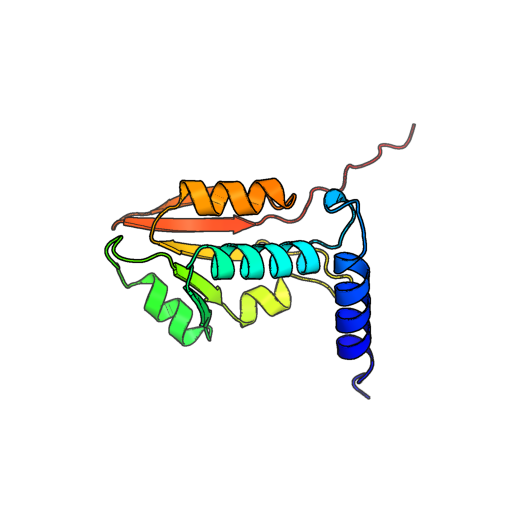0 95.31 99 LYS A C 1
ATOM 805 O O . LYS A 1 99 ? -12.707 2.476 5.167 1.00 95.31 99 LYS A O 1
ATOM 810 N N . MET A 1 100 ? -13.410 0.351 4.943 1.00 96.06 100 MET A N 1
ATOM 811 C CA . MET A 1 100 ? -12.598 -0.126 6.056 1.00 96.06 100 MET A CA 1
ATOM 812 C C . MET A 1 100 ? -11.108 0.041 5.754 1.00 96.06 100 MET A C 1
ATOM 814 O O . MET A 1 100 ? -10.392 0.606 6.581 1.00 96.06 100 MET A O 1
ATOM 818 N N . ALA A 1 101 ? -10.644 -0.351 4.562 1.00 96.75 101 ALA A N 1
ATOM 819 C CA . ALA A 1 101 ? -9.238 -0.171 4.213 1.00 96.75 101 ALA A CA 1
ATOM 820 C C . ALA A 1 101 ? -8.817 1.304 4.218 1.00 96.75 101 ALA A C 1
ATOM 822 O O . ALA A 1 101 ? -7.788 1.627 4.808 1.00 96.75 101 ALA A O 1
ATOM 823 N N . GLU A 1 102 ? -9.617 2.194 3.628 1.00 97.00 102 GLU A N 1
ATOM 824 C CA . GLU A 1 102 ? -9.379 3.643 3.641 1.00 97.00 102 GLU A CA 1
ATOM 825 C C . GLU A 1 102 ? -9.240 4.174 5.078 1.00 97.00 102 GLU A C 1
ATOM 827 O O . GLU A 1 102 ? -8.250 4.835 5.391 1.00 97.00 102 GLU A O 1
ATOM 832 N N . SER A 1 103 ? -10.130 3.764 5.991 1.00 97.19 103 SER A N 1
ATOM 833 C CA . SER A 1 103 ? -10.058 4.163 7.405 1.00 97.19 103 SER A CA 1
ATOM 834 C C . SER A 1 103 ? -8.776 3.689 8.102 1.00 97.19 103 SER A C 1
ATOM 836 O O . SER A 1 103 ? -8.214 4.407 8.929 1.00 97.19 103 SER A O 1
ATOM 838 N N . VAL A 1 104 ? -8.254 2.504 7.756 1.00 97.44 104 VAL A N 1
ATOM 839 C CA . VAL A 1 104 ? -6.968 2.032 8.289 1.00 97.44 104 VAL A CA 1
ATOM 840 C C . VAL A 1 104 ? -5.837 2.934 7.795 1.00 97.44 104 VAL A C 1
ATOM 842 O O . VAL A 1 104 ? -5.009 3.349 8.595 1.00 97.44 104 VAL A O 1
ATOM 845 N N . PHE A 1 105 ? -5.802 3.295 6.513 1.00 97.19 105 PHE A N 1
ATOM 846 C CA . PHE A 1 105 ? -4.793 4.224 5.993 1.00 97.19 105 PHE A CA 1
ATOM 847 C C . PHE A 1 105 ? -4.834 5.592 6.701 1.00 97.19 105 PHE A C 1
ATOM 849 O O . PHE A 1 105 ? -3.790 6.104 7.122 1.00 97.19 105 PHE A O 1
ATOM 856 N N . GLU A 1 106 ? -6.027 6.148 6.911 1.00 94.62 106 GLU A N 1
ATOM 857 C CA . GLU A 1 106 ? -6.220 7.421 7.616 1.00 94.62 106 GLU A CA 1
ATOM 858 C C . GLU A 1 106 ? -5.763 7.366 9.081 1.00 94.62 106 GLU A C 1
ATOM 860 O O . GLU A 1 106 ? -5.012 8.238 9.525 1.00 94.62 106 GLU A O 1
ATOM 865 N N . ASN A 1 107 ? -6.120 6.304 9.812 1.00 94.44 107 ASN A N 1
ATOM 866 C CA . ASN A 1 107 ? -5.744 6.107 11.220 1.00 94.44 107 ASN A CA 1
ATOM 867 C C . ASN A 1 107 ? -4.224 6.034 11.447 1.00 94.44 107 ASN A C 1
ATOM 869 O O . ASN A 1 107 ? -3.743 6.264 12.557 1.00 94.44 107 ASN A O 1
ATOM 873 N N . TYR A 1 108 ? -3.461 5.721 10.399 1.00 93.19 108 TYR A N 1
ATOM 874 C CA . TYR A 1 108 ? -2.000 5.667 10.421 1.00 93.19 108 TYR A CA 1
ATOM 875 C C . TYR A 1 108 ? -1.346 6.857 9.703 1.00 93.19 108 TYR A C 1
ATOM 877 O O . TYR A 1 108 ? -0.172 6.782 9.334 1.00 93.19 108 TYR A O 1
ATOM 885 N N . TYR A 1 109 ? -2.070 7.971 9.542 1.00 93.06 109 TYR A N 1
ATOM 886 C CA . TYR A 1 109 ? -1.561 9.217 8.955 1.00 93.06 109 TYR A CA 1
ATOM 887 C C . TYR A 1 109 ? -0.977 9.008 7.546 1.00 93.06 109 TYR A C 1
ATOM 889 O O . TYR A 1 109 ? 0.078 9.541 7.192 1.00 93.06 109 TYR A O 1
ATOM 897 N N . LEU A 1 110 ? -1.645 8.176 6.745 1.00 94.06 110 LEU A N 1
ATOM 898 C CA . LEU A 1 110 ? -1.334 7.938 5.338 1.00 94.06 110 LEU A CA 1
ATOM 899 C C . LEU A 1 110 ? -2.601 8.107 4.495 1.00 94.06 110 LEU A C 1
ATOM 901 O O . LEU A 1 110 ? -3.082 7.121 3.942 1.00 94.06 110 LEU A O 1
ATOM 905 N N . PRO A 1 111 ? -3.158 9.329 4.394 1.00 92.38 111 PRO A N 1
ATOM 906 C CA . PRO A 1 111 ? -4.384 9.549 3.641 1.00 92.38 111 PRO A CA 1
ATOM 907 C C . PRO A 1 111 ? -4.212 9.082 2.193 1.00 92.38 111 PRO A C 1
ATOM 909 O O . PRO A 1 111 ? -3.200 9.359 1.539 1.00 92.38 111 PRO A O 1
ATOM 912 N N . VAL A 1 112 ? -5.217 8.364 1.704 1.00 95.44 112 VAL A N 1
ATOM 913 C CA . VAL A 1 112 ? -5.276 7.868 0.332 1.00 95.44 112 VAL A CA 1
ATOM 914 C C . VAL A 1 112 ? -6.321 8.652 -0.438 1.00 95.44 112 VAL A C 1
ATOM 916 O O . VAL A 1 112 ? -7.380 8.983 0.081 1.00 95.44 112 VAL A O 1
ATOM 919 N N . ARG A 1 113 ? -6.044 8.931 -1.710 1.00 96.19 113 ARG A N 1
ATOM 920 C CA . ARG A 1 113 ? -7.115 9.275 -2.643 1.00 96.19 113 ARG A CA 1
ATOM 921 C C . ARG A 1 113 ? -7.685 7.980 -3.197 1.00 96.19 113 ARG A C 1
ATOM 923 O O . ARG A 1 113 ? -6.960 7.227 -3.850 1.00 96.19 113 ARG A O 1
ATOM 930 N N . THR A 1 114 ? -8.972 7.765 -2.971 1.00 95.81 114 THR A N 1
ATOM 931 C CA . THR A 1 114 ? -9.704 6.629 -3.525 1.00 95.81 114 THR A CA 1
ATOM 932 C C . THR A 1 114 ? -10.265 6.981 -4.899 1.00 95.81 114 THR A C 1
ATOM 934 O O . THR A 1 114 ? -10.958 7.984 -5.068 1.00 95.81 114 THR A O 1
ATOM 937 N N . GLU A 1 115 ? -9.972 6.154 -5.899 1.00 94.44 115 GLU A N 1
ATOM 938 C CA . GLU A 1 115 ? -10.556 6.254 -7.235 1.00 94.44 115 GLU A CA 1
ATOM 939 C C . GLU A 1 115 ? -11.302 4.972 -7.595 1.00 94.44 115 GLU A C 1
ATOM 941 O O . GLU A 1 115 ? -10.791 3.863 -7.423 1.00 94.44 115 GLU A O 1
ATOM 946 N N . PHE A 1 116 ? -12.503 5.138 -8.144 1.00 89.44 116 PHE A N 1
ATOM 947 C CA . PHE A 1 116 ? -13.261 4.070 -8.778 1.00 89.44 116 PHE A CA 1
ATOM 948 C C . PHE A 1 116 ? -13.124 4.190 -10.295 1.00 89.44 116 PHE A C 1
ATOM 950 O O . PHE A 1 116 ? -13.454 5.226 -10.868 1.00 89.44 116 PHE A O 1
ATOM 957 N N . GLN A 1 117 ? -12.638 3.134 -10.938 1.00 85.50 117 GLN A N 1
ATOM 958 C CA . GLN A 1 117 ? -12.505 3.038 -12.388 1.00 85.50 117 GLN A CA 1
ATOM 959 C C . GLN A 1 117 ? -13.519 2.047 -12.964 1.00 85.50 117 GLN A C 1
ATOM 961 O O . GLN A 1 117 ? -14.006 1.143 -12.274 1.00 85.50 117 GLN A O 1
ATOM 966 N N . ASP A 1 118 ? -13.779 2.182 -14.266 1.00 73.69 118 ASP A N 1
ATOM 967 C CA . ASP A 1 118 ? -14.693 1.324 -15.019 1.00 73.69 118 ASP A CA 1
ATOM 968 C C . ASP A 1 118 ? -14.448 -0.167 -14.748 1.00 73.69 118 ASP A C 1
ATOM 970 O O . ASP A 1 118 ? -13.310 -0.624 -14.616 1.00 73.69 118 ASP A O 1
ATOM 974 N N . GLY A 1 119 ? -15.515 -0.963 -14.685 1.00 73.06 119 GLY A N 1
ATOM 975 C CA . GLY A 1 119 ? -15.411 -2.404 -14.431 1.00 73.06 119 GLY A CA 1
ATOM 976 C C . GLY A 1 119 ? -15.168 -2.785 -12.966 1.00 73.06 119 GLY A C 1
ATOM 977 O O . GLY A 1 119 ? -14.635 -3.863 -12.705 1.00 73.06 119 GLY A O 1
ATOM 978 N N . GLY A 1 120 ? -15.545 -1.926 -12.011 1.00 80.00 120 GLY A N 1
ATOM 979 C CA . GLY A 1 120 ? -15.585 -2.287 -10.589 1.00 80.00 120 GLY A CA 1
ATOM 980 C C . GLY A 1 120 ? -14.234 -2.213 -9.873 1.00 80.00 120 GLY A C 1
ATOM 981 O O . GLY A 1 120 ? -14.031 -2.910 -8.880 1.00 80.00 120 GLY A O 1
ATOM 982 N N . ARG A 1 121 ? -13.276 -1.444 -10.403 1.00 88.31 121 ARG A N 1
ATOM 983 C CA . ARG A 1 121 ? -11.885 -1.444 -9.933 1.00 88.31 121 ARG A CA 1
ATOM 984 C C . ARG A 1 121 ? -11.633 -0.254 -9.020 1.00 88.31 121 ARG A C 1
ATOM 986 O O . ARG A 1 121 ? -11.810 0.883 -9.443 1.00 88.31 121 ARG A O 1
ATOM 993 N N . TYR A 1 122 ? -11.173 -0.521 -7.803 1.00 92.81 122 TYR A N 1
ATOM 994 C CA . TYR A 1 122 ? -10.801 0.518 -6.849 1.00 92.81 122 TYR A CA 1
ATOM 995 C C . TYR A 1 122 ? -9.284 0.643 -6.738 1.00 92.81 122 TYR A C 1
ATOM 997 O O . TYR A 1 122 ? -8.558 -0.357 -6.679 1.00 92.81 122 TYR A O 1
ATOM 1005 N N . TYR A 1 123 ? -8.820 1.886 -6.695 1.00 95.25 123 TYR A N 1
ATOM 1006 C CA . TYR A 1 123 ? -7.417 2.238 -6.542 1.00 95.25 123 TYR A CA 1
ATOM 1007 C C . TYR A 1 123 ? -7.241 3.216 -5.391 1.00 95.25 123 TYR A C 1
ATOM 1009 O O . TYR A 1 123 ? -8.018 4.157 -5.243 1.00 95.25 123 TYR A O 1
ATOM 1017 N N . PHE A 1 124 ? -6.195 2.994 -4.603 1.00 97.44 124 PHE A N 1
ATOM 1018 C CA . PHE A 1 124 ? -5.703 3.954 -3.626 1.00 97.44 124 PHE A CA 1
ATOM 1019 C C . PHE A 1 124 ? -4.428 4.592 -4.153 1.00 97.44 124 PHE A C 1
ATOM 1021 O O . PHE A 1 124 ? -3.518 3.899 -4.614 1.00 97.44 124 PHE A O 1
ATOM 1028 N N . TYR A 1 125 ? -4.349 5.909 -4.028 1.00 97.06 125 TYR A N 1
ATOM 1029 C CA . TYR A 1 125 ? -3.162 6.683 -4.353 1.00 97.06 125 TYR A CA 1
ATOM 1030 C C . TYR A 1 125 ? -2.634 7.353 -3.090 1.00 97.06 125 TYR A C 1
ATOM 1032 O O . TYR A 1 125 ? -3.278 8.253 -2.547 1.00 97.06 125 TYR A O 1
ATOM 1040 N N . LEU A 1 126 ? -1.459 6.920 -2.632 1.00 96.19 126 LEU A N 1
ATOM 1041 C CA . LEU A 1 126 ? -0.718 7.609 -1.578 1.00 96.19 126 LEU A CA 1
ATOM 1042 C C . LEU A 1 126 ? 0.139 8.684 -2.229 1.00 96.19 126 LEU A C 1
ATOM 1044 O O . LEU A 1 126 ? 0.930 8.373 -3.120 1.00 96.19 126 LEU A O 1
ATOM 1048 N N . PHE A 1 127 ? 0.031 9.924 -1.767 1.00 93.69 127 PHE A N 1
ATOM 1049 C CA . PHE A 1 127 ? 0.839 11.033 -2.270 1.00 93.69 127 PHE A CA 1
ATOM 1050 C C . PHE A 1 127 ? 1.943 11.409 -1.282 1.00 93.69 127 PHE A C 1
ATOM 1052 O O . PHE A 1 127 ? 1.742 11.276 -0.074 1.00 93.69 127 PHE A O 1
ATOM 1059 N N . PRO A 1 128 ? 3.103 11.888 -1.772 1.00 91.25 128 PRO A N 1
ATOM 1060 C CA . PRO A 1 128 ? 4.116 12.485 -0.914 1.00 91.25 128 PRO A CA 1
ATOM 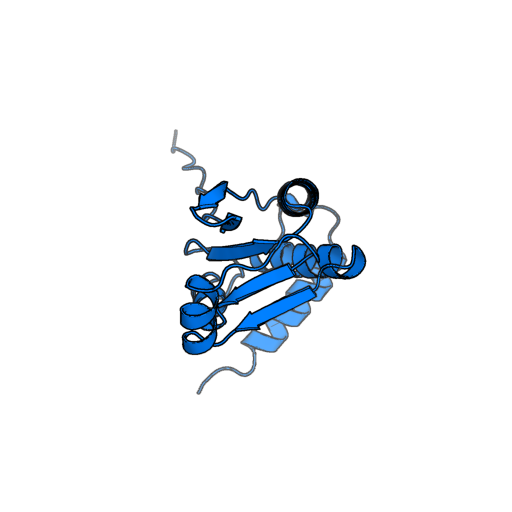1061 C C . PRO A 1 128 ? 3.495 13.537 -0.000 1.00 91.25 128 PRO A C 1
ATOM 1063 O O . PRO A 1 128 ? 2.697 14.362 -0.448 1.00 91.25 128 PRO A O 1
ATOM 1066 N N . GLU A 1 129 ? 3.880 13.513 1.271 1.00 82.75 129 GLU A N 1
ATOM 1067 C CA . GLU A 1 129 ? 3.482 14.547 2.218 1.00 82.75 129 GLU A CA 1
ATOM 1068 C C . GLU A 1 129 ? 3.988 15.895 1.699 1.00 82.75 129 GLU A C 1
ATOM 1070 O O . GLU A 1 129 ? 5.170 16.028 1.348 1.00 82.75 129 GLU A O 1
ATOM 1075 N N . GLN A 1 130 ? 3.091 16.880 1.619 1.00 69.31 130 GLN A N 1
ATOM 1076 C CA . GLN A 1 130 ? 3.501 18.246 1.327 1.00 69.31 130 GLN A CA 1
ATOM 1077 C C . GLN A 1 130 ? 4.453 18.675 2.442 1.00 69.31 130 GLN A C 1
ATOM 1079 O O . GLN A 1 130 ? 4.099 18.623 3.620 1.00 69.31 130 GLN A O 1
ATOM 1084 N N . GLU A 1 131 ? 5.670 19.083 2.082 1.00 55.75 131 GLU A N 1
ATOM 1085 C CA . GLU A 1 131 ? 6.463 19.880 3.007 1.00 55.75 131 GLU A CA 1
ATOM 1086 C C . GLU A 1 131 ? 5.648 21.136 3.271 1.00 55.75 131 GLU A C 1
ATOM 1088 O O . GLU A 1 131 ? 5.389 21.919 2.356 1.00 55.75 131 GLU A O 1
ATOM 1093 N N . SER A 1 132 ? 5.203 21.311 4.513 1.00 45.78 132 SER A N 1
ATOM 1094 C CA . SER A 1 132 ? 4.782 22.618 4.980 1.00 45.78 132 SER A CA 1
ATOM 1095 C C . SER A 1 132 ? 5.958 23.548 4.717 1.00 45.78 132 SER A C 1
ATOM 1097 O O . SER A 1 132 ? 6.970 23.476 5.416 1.00 45.78 132 SER A O 1
ATOM 1099 N N . VAL A 1 133 ? 5.853 24.366 3.670 1.00 44.88 133 VAL A N 1
ATOM 1100 C CA . VAL A 1 133 ? 6.775 25.466 3.431 1.00 44.88 133 VAL A CA 1
ATOM 1101 C C . VAL A 1 133 ? 6.591 26.379 4.634 1.00 44.88 133 VAL A C 1
ATOM 1103 O O . VAL A 1 133 ? 5.653 27.171 4.689 1.00 44.88 133 VAL A O 1
ATOM 1106 N N . SER A 1 134 ? 7.428 26.207 5.655 1.00 45.41 134 SER A N 1
ATOM 1107 C CA . SER A 1 134 ? 7.571 27.180 6.724 1.00 45.41 134 SER A CA 1
ATOM 1108 C C . SER A 1 134 ? 8.171 28.411 6.061 1.00 45.41 134 SER A C 1
ATOM 1110 O O . SER A 1 134 ? 9.387 28.509 5.886 1.00 45.41 134 SER A O 1
ATOM 1112 N N . GLY A 1 135 ? 7.285 29.281 5.578 1.00 43.44 135 GLY A N 1
ATOM 1113 C CA . GLY A 1 135 ? 7.630 30.596 5.081 1.00 43.44 135 GLY A CA 1
ATOM 1114 C C . GLY A 1 135 ? 8.427 31.299 6.165 1.00 43.44 135 GLY A C 1
ATOM 1115 O O . GLY A 1 135 ? 7.967 31.429 7.298 1.00 43.44 135 GLY A O 1
ATOM 1116 N N . GLN A 1 136 ? 9.653 31.662 5.812 1.00 43.44 136 GLN A N 1
ATOM 1117 C CA . GLN A 1 136 ? 10.495 32.531 6.609 1.00 43.44 136 GLN A CA 1
ATOM 1118 C C . GLN A 1 136 ? 9.749 33.859 6.775 1.00 43.44 136 GLN A C 1
ATOM 1120 O O . GLN A 1 136 ? 9.353 34.468 5.779 1.00 43.44 136 GLN A O 1
ATOM 1125 N N . GLY A 1 137 ? 9.509 34.240 8.026 1.00 40.12 137 GLY A N 1
ATOM 1126 C CA . GLY A 1 137 ? 9.195 35.607 8.427 1.00 40.12 137 GLY A CA 1
ATOM 1127 C C . GLY A 1 137 ? 10.425 36.237 9.051 1.00 40.12 137 GLY A C 1
ATOM 1128 O O . GLY A 1 137 ? 11.224 35.469 9.638 1.00 40.12 137 GLY A O 1
#

Organism: Salmonella diarizonae (NCBI:txid59204)

InterPro domains:
  IPR021316 Protein of unknown function DUF2913 [PF11140] (2-107)

Foldseek 3Di:
DDDPVLVVVVVVLLVVQVVDPDLQPRAQQSLVVVLVVVCVVVVEDEEADAPVVVVVVVPDADAQPGWYKYFHPVQSVVQADSRNFGPAKGKIKTGHPPVVSQVSCVVSVFHWDWDADPRGIIMTIGGGDDDPPPPDD

Radius of gyration: 16.09 Å; chains: 1; bounding box: 47×47×38 Å